Protein AF-R9LV77-F1 (afdb_monomer_lite)

Sequence (91 aa):
MSAPNVKERLAPCGLHCGGCRVEKCKFNKNCKVRSCAQEKRVDFCCDCPEFPCGHTGLDENLCQRHVAINQRIAEIGPEAYYDDVKDSPRY

Radius of gyration: 16.59 Å; chains: 1; bounding box: 56×24×30 Å

Structure (mmCIF, N/CA/C/O backbone):
data_AF-R9LV77-F1
#
_entry.id   AF-R9LV77-F1
#
loop_
_atom_site.group_PDB
_atom_site.id
_atom_site.type_symbol
_atom_site.label_atom_id
_atom_site.label_alt_id
_atom_site.label_comp_id
_atom_site.label_asym_id
_atom_site.label_entity_id
_atom_site.label_seq_id
_atom_site.pdbx_PDB_ins_code
_atom_site.Cartn_x
_atom_site.Cartn_y
_atom_site.Cartn_z
_atom_site.occupancy
_atom_site.B_iso_or_equiv
_atom_site.auth_seq_id
_atom_site.auth_comp_id
_atom_site.auth_asym_id
_atom_site.auth_atom_id
_atom_site.pdbx_PDB_model_num
ATOM 1 N N . MET A 1 1 ? 44.928 5.045 -10.261 1.00 44.09 1 MET A N 1
ATOM 2 C CA . MET A 1 1 ? 43.905 4.426 -9.392 1.00 44.09 1 MET A CA 1
ATOM 3 C C . MET A 1 1 ? 42.588 4.472 -10.152 1.00 44.09 1 MET A C 1
ATOM 5 O O . MET A 1 1 ? 42.109 5.570 -10.401 1.00 44.09 1 MET A O 1
ATOM 9 N N . SER A 1 2 ? 42.075 3.335 -10.630 1.00 56.25 2 SER A N 1
ATOM 10 C CA . SER A 1 2 ? 40.788 3.304 -11.345 1.00 56.25 2 SER A CA 1
ATOM 11 C C . SER A 1 2 ? 39.639 3.539 -10.370 1.00 56.25 2 SER A C 1
ATOM 13 O O . SER A 1 2 ? 39.674 3.039 -9.247 1.00 56.25 2 SER A O 1
ATOM 15 N N . ALA A 1 3 ? 38.640 4.313 -10.790 1.00 56.09 3 ALA A N 1
ATOM 16 C CA . ALA A 1 3 ? 37.435 4.535 -10.002 1.00 56.09 3 ALA A CA 1
ATOM 17 C C . ALA A 1 3 ? 36.707 3.197 -9.735 1.00 56.09 3 ALA A C 1
ATOM 19 O O . ALA A 1 3 ? 36.656 2.360 -10.641 1.00 56.09 3 ALA A O 1
ATOM 20 N N . PRO A 1 4 ? 36.144 2.989 -8.530 1.00 59.03 4 PRO A N 1
ATOM 21 C CA . PRO A 1 4 ? 35.469 1.743 -8.174 1.00 59.03 4 PRO A CA 1
ATOM 22 C C . PRO A 1 4 ? 34.251 1.486 -9.071 1.00 59.03 4 PRO A C 1
ATOM 24 O O . PRO A 1 4 ? 33.522 2.415 -9.444 1.00 59.03 4 PRO A O 1
ATOM 27 N N . ASN A 1 5 ? 34.029 0.215 -9.410 1.00 66.56 5 ASN A N 1
ATOM 28 C CA . ASN A 1 5 ? 32.910 -0.239 -10.228 1.00 66.56 5 ASN A CA 1
ATOM 29 C C . ASN A 1 5 ? 31.576 0.119 -9.548 1.00 66.56 5 ASN A C 1
ATOM 31 O O . ASN A 1 5 ? 31.473 0.152 -8.323 1.00 66.56 5 ASN A O 1
ATOM 35 N N . VAL A 1 6 ? 30.516 0.361 -10.325 1.00 62.34 6 VAL A N 1
ATOM 36 C CA . VAL A 1 6 ? 29.180 0.689 -9.788 1.00 62.34 6 VAL A CA 1
ATOM 37 C C . VAL A 1 6 ? 28.698 -0.323 -8.735 1.00 62.34 6 VAL A C 1
ATOM 39 O O . VAL A 1 6 ? 28.105 0.077 -7.737 1.00 62.34 6 VAL A O 1
ATOM 42 N N . LYS A 1 7 ? 29.037 -1.611 -8.883 1.00 56.81 7 LYS A N 1
ATOM 43 C CA . LYS A 1 7 ? 28.731 -2.653 -7.890 1.00 56.81 7 LYS A CA 1
ATOM 44 C C . LYS A 1 7 ? 29.457 -2.424 -6.562 1.00 56.81 7 LYS A C 1
ATOM 46 O O . LYS A 1 7 ? 28.857 -2.574 -5.506 1.00 56.81 7 LYS A O 1
ATOM 51 N N . GLU A 1 8 ? 30.710 -1.987 -6.609 1.00 58.22 8 GLU A N 1
ATOM 52 C CA . GLU A 1 8 ? 31.542 -1.684 -5.435 1.00 58.22 8 GLU A CA 1
ATOM 53 C C . GLU A 1 8 ? 31.138 -0.372 -4.750 1.00 58.22 8 GLU A C 1
ATOM 55 O O . GLU A 1 8 ? 31.450 -0.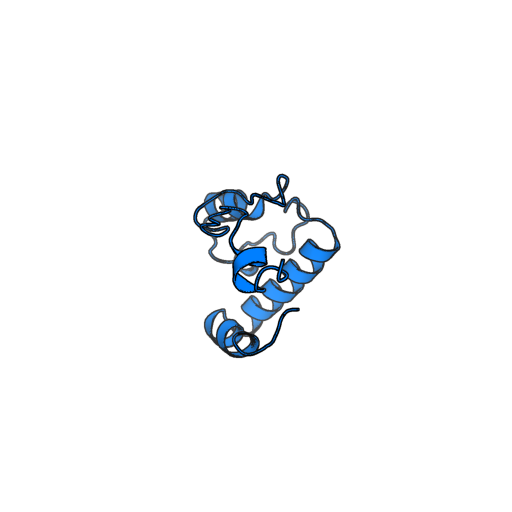165 -3.583 1.00 58.22 8 GLU A O 1
ATOM 60 N N . ARG A 1 9 ? 30.414 0.507 -5.454 1.00 57.31 9 ARG A N 1
ATOM 61 C CA . ARG A 1 9 ? 29.823 1.736 -4.896 1.00 57.31 9 ARG A CA 1
ATOM 62 C C . ARG A 1 9 ? 28.463 1.497 -4.241 1.00 57.31 9 ARG A C 1
ATOM 64 O O . ARG A 1 9 ? 28.107 2.221 -3.318 1.00 57.31 9 ARG A O 1
ATOM 71 N N . LEU A 1 10 ? 27.713 0.505 -4.723 1.00 56.47 10 LEU A N 1
ATOM 72 C CA . LEU A 1 10 ? 26.402 0.114 -4.191 1.00 56.47 10 LEU A CA 1
ATOM 73 C C . LEU A 1 10 ? 26.512 -0.868 -3.012 1.00 56.47 10 LEU A C 1
ATOM 75 O O . LEU A 1 10 ? 25.662 -0.859 -2.128 1.00 56.47 10 LEU A O 1
ATOM 79 N N . ALA A 1 11 ? 27.564 -1.689 -2.976 1.00 50.28 11 ALA A N 1
ATOM 80 C CA . ALA A 1 11 ? 27.784 -2.706 -1.947 1.00 50.28 11 ALA A CA 1
ATOM 81 C C . ALA A 1 11 ? 28.302 -2.247 -0.557 1.00 50.28 11 ALA A C 1
ATOM 83 O O . ALA A 1 11 ? 28.07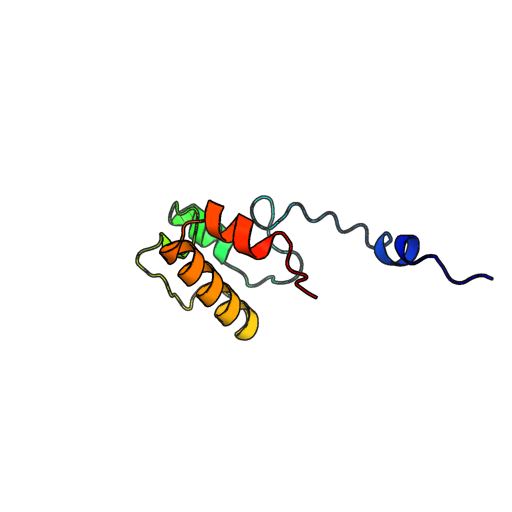5 -2.991 0.398 1.00 50.28 11 ALA A O 1
ATOM 84 N N . PRO A 1 12 ? 28.981 -1.100 -0.340 1.00 47.72 12 PRO A N 1
ATOM 85 C CA . PRO A 1 12 ? 29.751 -0.911 0.889 1.00 47.72 12 PRO A CA 1
ATOM 86 C C . PRO A 1 12 ? 28.899 -0.486 2.092 1.00 47.72 12 PRO A C 1
ATOM 88 O O . PRO A 1 12 ? 29.424 -0.384 3.196 1.00 47.72 12 PRO A O 1
ATOM 91 N N . CYS A 1 13 ? 27.594 -0.241 1.931 1.00 46.38 13 CYS A N 1
ATOM 92 C CA . CYS A 1 13 ? 26.774 0.241 3.042 1.00 46.38 13 CYS A CA 1
ATOM 93 C C . CYS A 1 13 ? 26.286 -0.850 4.007 1.00 46.38 13 CYS A C 1
ATOM 95 O O . CYS A 1 13 ? 25.714 -0.490 5.033 1.00 46.38 13 CYS A O 1
ATOM 97 N N . GLY A 1 14 ? 26.481 -2.150 3.731 1.00 54.62 14 GLY A N 1
ATOM 98 C CA . GLY A 1 14 ? 26.127 -3.228 4.677 1.00 54.62 14 GLY A CA 1
ATOM 99 C C . GLY A 1 14 ? 24.668 -3.191 5.164 1.00 54.62 14 GLY A C 1
ATOM 100 O O . GLY A 1 14 ? 24.324 -3.778 6.192 1.00 54.62 14 GLY A O 1
ATOM 101 N N . LEU A 1 15 ? 23.795 -2.461 4.463 1.00 62.59 15 LEU A N 1
ATOM 102 C CA . LEU A 1 15 ? 22.440 -2.199 4.911 1.00 62.59 15 LEU A CA 1
ATOM 103 C C . LEU A 1 15 ? 21.545 -3.337 4.434 1.00 62.59 15 LEU A C 1
ATOM 105 O O . LEU A 1 15 ? 20.810 -3.218 3.458 1.00 62.59 15 LEU A O 1
ATOM 109 N N . HIS A 1 16 ? 21.608 -4.457 5.146 1.00 74.12 16 HIS A N 1
ATOM 110 C CA . HIS A 1 16 ? 20.653 -5.543 4.972 1.00 74.12 16 HIS A CA 1
ATOM 111 C C . HIS A 1 16 ? 19.268 -5.032 5.374 1.00 74.12 16 HIS A C 1
ATOM 113 O O . HIS A 1 16 ? 19.030 -4.784 6.555 1.00 74.12 16 HIS A O 1
ATOM 119 N N . CYS A 1 17 ? 18.388 -4.795 4.400 1.00 79.69 17 CYS A N 1
ATOM 120 C CA . CYS A 1 17 ? 16.993 -4.443 4.640 1.00 79.69 17 CYS A CA 1
ATOM 121 C C . CYS A 1 17 ? 16.132 -5.690 4.423 1.00 79.69 17 CYS A C 1
ATOM 123 O O . CYS A 1 17 ? 15.984 -6.135 3.288 1.00 79.69 17 CYS A O 1
ATOM 125 N N . GLY A 1 18 ? 15.564 -6.252 5.492 1.00 83.38 18 GLY A N 1
ATOM 126 C CA . GLY A 1 18 ? 14.655 -7.407 5.413 1.00 83.38 18 GLY A CA 1
ATOM 127 C C . GLY A 1 18 ? 13.271 -7.056 4.849 1.00 83.38 18 GLY A C 1
ATOM 128 O O . GLY A 1 18 ? 12.435 -7.931 4.640 1.00 83.38 18 GLY A O 1
ATOM 129 N N . GLY A 1 19 ? 13.019 -5.767 4.614 1.00 85.12 19 GLY A N 1
ATOM 130 C CA . GLY A 1 19 ? 11.745 -5.240 4.147 1.00 85.12 19 GLY A CA 1
ATOM 131 C C . GLY A 1 19 ? 10.780 -4.908 5.287 1.00 85.12 19 GLY A C 1
ATOM 132 O O . GLY A 1 19 ? 10.885 -5.401 6.411 1.00 85.12 19 GLY A O 1
ATOM 133 N N . CYS A 1 20 ? 9.792 -4.065 4.978 1.00 86.31 20 CYS A N 1
ATOM 134 C CA . CYS A 1 20 ? 8.859 -3.491 5.956 1.00 86.31 20 CYS A CA 1
ATOM 135 C C . CYS A 1 20 ? 7.958 -4.516 6.668 1.00 86.31 20 CYS A C 1
ATOM 137 O O . CYS A 1 20 ? 7.331 -4.173 7.666 1.00 86.31 20 CYS A O 1
ATOM 139 N N . ARG A 1 21 ? 7.861 -5.755 6.169 1.00 85.00 21 ARG A N 1
ATOM 140 C CA . ARG A 1 21 ? 7.130 -6.839 6.848 1.00 85.00 21 ARG A CA 1
ATOM 141 C C . ARG A 1 21 ? 7.978 -7.512 7.932 1.00 85.00 21 ARG A C 1
ATOM 143 O O . ARG A 1 21 ? 7.441 -7.919 8.960 1.00 85.00 21 ARG A O 1
ATOM 150 N N . VAL A 1 22 ? 9.298 -7.545 7.758 1.00 86.69 22 VAL A N 1
ATOM 151 C CA . VAL A 1 22 ? 10.231 -8.215 8.675 1.00 86.69 22 VAL A CA 1
ATOM 152 C C . VAL A 1 22 ? 10.721 -7.262 9.763 1.00 86.69 22 VAL A C 1
ATOM 154 O O . VAL A 1 22 ? 10.721 -7.622 10.937 1.00 86.69 22 VAL A O 1
ATOM 157 N N . GLU A 1 23 ? 11.063 -6.022 9.412 1.00 87.38 23 GLU A N 1
ATOM 158 C CA . GLU A 1 23 ? 11.684 -5.068 10.337 1.00 87.38 23 GLU A CA 1
ATOM 159 C C . GLU A 1 23 ? 11.114 -3.645 10.225 1.00 87.38 23 GLU A C 1
ATOM 161 O O . GLU A 1 23 ? 10.417 -3.288 9.271 1.00 87.38 23 GLU A O 1
ATOM 166 N N . LYS A 1 24 ? 11.414 -2.802 11.223 1.00 86.62 24 LYS A N 1
ATOM 167 C CA . LYS A 1 24 ? 11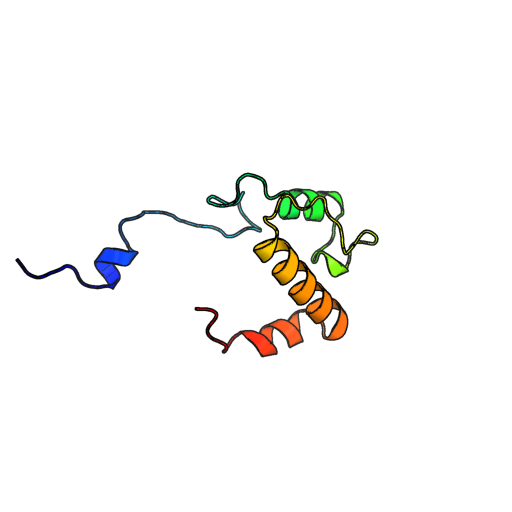.072 -1.374 11.183 1.00 86.62 24 LYS A CA 1
ATOM 168 C C . LYS A 1 24 ? 11.932 -0.668 10.133 1.00 86.62 24 LYS A C 1
ATOM 170 O O . LYS A 1 24 ? 13.140 -0.884 10.062 1.00 86.62 24 LYS A O 1
ATOM 175 N N . CYS A 1 25 ? 11.318 0.233 9.363 1.00 85.75 25 CYS A N 1
ATOM 176 C CA . CYS A 1 25 ? 12.018 0.978 8.322 1.00 85.75 25 CYS A CA 1
ATOM 177 C C . CYS A 1 25 ? 13.244 1.725 8.879 1.00 85.75 25 CYS A C 1
ATOM 179 O O . CYS A 1 25 ? 13.175 2.455 9.876 1.00 85.75 25 CYS A O 1
ATOM 181 N N . LYS A 1 26 ? 14.386 1.552 8.207 1.00 85.44 26 LYS A N 1
ATOM 182 C CA . LYS A 1 26 ? 15.647 2.198 8.587 1.00 85.44 26 LYS A CA 1
ATOM 183 C C . LYS A 1 26 ? 15.684 3.680 8.207 1.00 85.44 26 LYS A C 1
ATOM 185 O O . LYS A 1 26 ? 16.383 4.428 8.881 1.00 85.44 26 LYS A O 1
ATOM 190 N N . PHE A 1 27 ? 14.889 4.095 7.221 1.00 84.06 27 PHE A N 1
ATOM 191 C CA . PHE A 1 27 ? 14.839 5.469 6.717 1.00 84.06 27 PHE A CA 1
ATOM 192 C C . PHE A 1 27 ? 13.670 6.268 7.300 1.00 84.06 27 PHE A C 1
ATOM 194 O O . PHE A 1 27 ? 13.877 7.323 7.889 1.00 84.06 27 PHE A O 1
ATOM 201 N N . ASN A 1 28 ? 12.446 5.742 7.218 1.00 85.00 28 ASN A N 1
ATOM 202 C CA . ASN A 1 28 ? 11.266 6.425 7.738 1.00 85.00 28 ASN A CA 1
ATOM 203 C C . ASN A 1 28 ? 10.945 5.970 9.174 1.00 85.00 28 ASN A C 1
ATOM 205 O O . ASN A 1 28 ? 10.172 5.035 9.396 1.00 85.00 28 ASN A O 1
ATOM 209 N N . LYS A 1 29 ? 11.567 6.631 10.159 1.00 88.06 29 LYS A N 1
ATOM 210 C CA . LYS A 1 29 ? 11.461 6.281 11.591 1.00 88.06 29 LYS A CA 1
ATOM 211 C C . LYS A 1 29 ? 10.075 6.513 12.195 1.00 88.06 29 LYS A C 1
ATOM 213 O O . LYS A 1 29 ? 9.754 5.867 13.199 1.00 88.06 29 LYS A O 1
ATOM 218 N N . ASN A 1 30 ? 9.286 7.384 11.567 1.00 92.00 30 ASN A N 1
ATOM 219 C CA . ASN A 1 30 ? 7.948 7.773 12.006 1.00 92.00 30 ASN A CA 1
ATOM 220 C C . ASN A 1 30 ? 6.843 6.900 11.403 1.00 92.00 30 ASN A C 1
ATOM 222 O O . ASN A 1 30 ? 5.705 6.992 11.851 1.00 92.00 30 ASN A O 1
ATOM 226 N N . CYS A 1 31 ? 7.168 6.028 10.442 1.00 92.81 31 CYS A N 1
ATOM 227 C CA . CYS A 1 31 ? 6.203 5.119 9.835 1.00 92.81 31 CYS A CA 1
ATOM 228 C C . CYS A 1 31 ? 5.569 4.181 10.878 1.00 92.81 31 CYS A C 1
ATOM 230 O O . CYS A 1 31 ? 6.267 3.461 11.600 1.00 92.81 31 CYS A O 1
ATOM 232 N N . LYS A 1 32 ? 4.233 4.170 10.905 1.00 94.88 32 LYS A N 1
ATOM 233 C CA . LYS A 1 32 ? 3.373 3.350 11.773 1.00 94.88 32 LYS A CA 1
ATOM 234 C C . LYS A 1 32 ? 2.604 2.267 11.012 1.00 94.88 32 LYS A C 1
ATOM 236 O O . LYS A 1 32 ? 1.943 1.447 11.640 1.00 94.88 32 LYS A O 1
ATOM 241 N N . VAL A 1 33 ? 2.700 2.234 9.679 1.00 95.31 33 VAL A N 1
ATOM 242 C CA . VAL A 1 33 ? 1.903 1.340 8.816 1.00 95.31 33 VAL A CA 1
ATOM 243 C C . VAL A 1 33 ? 2.033 -0.126 9.232 1.00 95.31 33 VAL A C 1
ATOM 245 O O . VAL A 1 33 ? 1.021 -0.793 9.400 1.00 95.31 33 VAL A O 1
ATOM 248 N N . ARG A 1 34 ? 3.257 -0.621 9.475 1.00 93.06 34 ARG A N 1
ATOM 249 C CA . ARG A 1 34 ? 3.487 -2.024 9.868 1.00 93.06 34 ARG A CA 1
ATOM 250 C C . ARG A 1 34 ? 2.756 -2.391 11.159 1.00 93.06 34 ARG A C 1
ATOM 252 O O . ARG A 1 34 ? 2.041 -3.384 11.185 1.00 93.06 34 ARG A O 1
ATOM 259 N N . SER A 1 35 ? 2.967 -1.625 12.231 1.00 93.94 35 SER A N 1
ATOM 260 C CA . SER A 1 35 ? 2.344 -1.916 13.527 1.00 93.94 35 SER A CA 1
ATOM 261 C C . SER A 1 35 ? 0.827 -1.762 13.458 1.00 93.94 35 SER A C 1
ATOM 263 O O . SER A 1 35 ? 0.124 -2.601 14.000 1.00 93.94 35 SER A O 1
ATOM 265 N N . CYS A 1 36 ? 0.334 -0.755 12.730 1.00 96.19 36 CYS A N 1
ATOM 266 C CA . CYS A 1 36 ? -1.095 -0.534 12.518 1.00 96.19 36 CYS A CA 1
ATOM 267 C C . CYS A 1 36 ? -1.747 -1.706 11.765 1.00 96.19 36 CYS A C 1
ATOM 269 O O . CYS A 1 36 ? -2.762 -2.228 12.211 1.00 96.19 36 CYS A O 1
ATOM 271 N N . ALA A 1 37 ? -1.139 -2.185 10.675 1.00 95.25 37 ALA A N 1
ATOM 272 C CA . ALA A 1 37 ? -1.646 -3.335 9.924 1.00 95.25 37 ALA A CA 1
ATOM 273 C C . ALA A 1 37 ? -1.656 -4.624 10.765 1.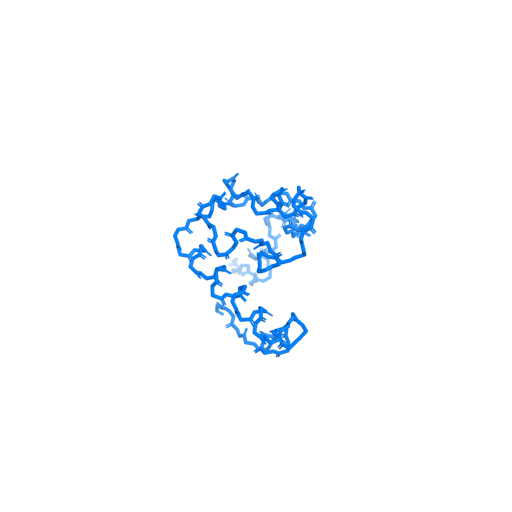00 95.25 37 ALA A C 1
ATOM 275 O O . ALA A 1 37 ? -2.627 -5.374 10.732 1.00 95.25 37 ALA A O 1
ATOM 276 N N . GLN A 1 38 ? -0.616 -4.848 11.580 1.00 94.69 38 GLN A N 1
ATOM 277 C CA . GLN A 1 38 ? -0.551 -5.982 12.511 1.00 94.69 38 GLN A CA 1
ATOM 278 C C . GLN A 1 38 ? -1.632 -5.914 13.596 1.00 94.69 38 GLN A C 1
ATOM 280 O O . GLN A 1 38 ? -2.286 -6.917 13.874 1.00 94.69 38 GLN A O 1
ATOM 285 N N . GLU A 1 39 ? -1.829 -4.740 14.197 1.00 96.75 39 GLU A N 1
ATOM 286 C CA . GLU A 1 39 ? -2.848 -4.503 15.222 1.00 96.75 39 GLU A CA 1
ATOM 287 C C . GLU A 1 39 ? -4.261 -4.700 14.664 1.00 96.75 39 GLU A C 1
ATOM 289 O O . GLU A 1 39 ? -5.076 -5.402 15.263 1.00 96.75 39 GLU A O 1
ATOM 294 N N . LYS A 1 40 ? -4.526 -4.139 13.481 1.00 96.69 40 LYS A N 1
ATOM 295 C CA . LYS A 1 40 ? -5.825 -4.222 12.803 1.00 96.69 40 LYS A CA 1
ATOM 296 C C . LYS A 1 40 ? -6.056 -5.532 12.057 1.00 96.69 40 LYS A C 1
ATOM 298 O O . LYS A 1 40 ? -7.176 -5.772 11.621 1.00 96.69 40 LYS A O 1
ATOM 303 N N . ARG A 1 41 ? -5.026 -6.377 11.942 1.00 97.12 41 ARG A N 1
ATOM 304 C CA . ARG A 1 41 ? -5.048 -7.674 11.246 1.00 97.12 41 ARG A CA 1
ATOM 305 C C . ARG A 1 41 ? -5.516 -7.555 9.793 1.00 97.12 41 ARG A C 1
ATOM 307 O O . ARG A 1 41 ? -6.379 -8.305 9.353 1.00 97.12 41 ARG A O 1
ATOM 314 N N . VAL A 1 42 ? -4.933 -6.599 9.077 1.00 96.88 42 VAL A N 1
ATOM 315 C CA . VAL A 1 42 ? -5.167 -6.376 7.645 1.00 96.88 42 VAL A CA 1
ATOM 316 C C . VAL A 1 42 ? -3.887 -6.628 6.857 1.00 96.88 42 VAL A C 1
ATOM 318 O O . VAL A 1 42 ? -2.794 -6.301 7.331 1.00 96.88 42 VAL A O 1
ATOM 321 N N . ASP A 1 43 ? -4.014 -7.182 5.654 1.00 95.44 43 ASP A N 1
ATOM 322 C CA . ASP A 1 43 ? -2.867 -7.449 4.780 1.00 95.44 43 ASP A CA 1
ATOM 323 C C . ASP A 1 43 ? -2.471 -6.209 3.972 1.00 95.44 43 ASP A C 1
ATOM 325 O O . ASP A 1 43 ? -1.276 -5.933 3.780 1.00 95.44 43 ASP A O 1
ATOM 329 N N . PHE A 1 44 ? -3.469 -5.420 3.566 1.00 96.75 44 PHE A N 1
ATOM 330 C CA . PHE A 1 44 ? -3.311 -4.134 2.904 1.00 96.75 44 PHE A CA 1
ATOM 331 C C . PHE A 1 44 ? -4.082 -3.044 3.642 1.00 96.75 44 PHE A C 1
ATOM 333 O O . PHE A 1 44 ? -5.059 -3.289 4.349 1.00 96.75 44 PHE A O 1
ATOM 340 N N . CYS A 1 45 ? -3.652 -1.792 3.482 1.00 97.50 45 CYS A N 1
ATOM 341 C CA . CYS A 1 45 ? -4.356 -0.691 4.127 1.00 97.50 45 CYS A CA 1
ATOM 342 C C . CYS A 1 45 ? -5.773 -0.532 3.570 1.00 97.50 45 CYS A C 1
ATOM 344 O O . CYS A 1 45 ? -6.642 -0.138 4.333 1.00 97.50 45 CYS A O 1
ATOM 346 N N . CYS A 1 46 ? -6.032 -0.887 2.308 1.00 98.25 46 CYS A N 1
ATOM 347 C CA . CYS A 1 46 ? -7.383 -0.869 1.744 1.00 98.25 46 CYS A CA 1
ATOM 348 C C . CYS A 1 46 ? -8.374 -1.839 2.403 1.00 98.25 46 CYS A C 1
ATOM 350 O O . CYS A 1 46 ? -9.573 -1.609 2.292 1.00 98.25 46 CYS A O 1
ATOM 352 N N . ASP A 1 47 ? -7.905 -2.857 3.129 1.00 97.94 47 ASP A N 1
ATOM 353 C CA . ASP A 1 47 ? -8.786 -3.783 3.855 1.00 97.94 47 ASP A CA 1
ATOM 354 C C . ASP A 1 47 ? -9.243 -3.195 5.206 1.00 97.94 47 ASP A C 1
ATOM 356 O O . ASP A 1 47 ? -10.109 -3.744 5.887 1.00 97.94 47 ASP A O 1
ATOM 360 N N . CYS A 1 48 ? -8.649 -2.074 5.633 1.00 97.94 48 CYS A N 1
ATOM 361 C CA . CYS A 1 48 ? -8.980 -1.404 6.886 1.00 97.94 48 CYS A CA 1
ATOM 362 C C . CYS A 1 48 ? -10.180 -0.456 6.703 1.00 97.94 48 CYS A C 1
ATOM 364 O O . CYS A 1 48 ? -10.136 0.411 5.833 1.00 97.94 48 CYS A O 1
ATOM 366 N N . PRO A 1 49 ? -11.193 -0.485 7.592 1.00 97.31 49 PRO A N 1
ATOM 367 C CA . PRO A 1 49 ? -12.384 0.367 7.477 1.00 97.31 49 PRO A CA 1
ATOM 368 C C . PRO A 1 49 ? -12.102 1.870 7.636 1.00 97.31 49 PRO A C 1
ATOM 370 O O . PRO A 1 49 ? -12.909 2.700 7.239 1.00 97.31 49 PRO A O 1
ATOM 373 N N . GLU A 1 50 ? -10.961 2.237 8.224 1.00 97.56 50 GLU A N 1
ATOM 374 C CA . GLU A 1 50 ? -10.518 3.637 8.330 1.00 97.56 50 GLU A CA 1
ATOM 375 C C . GLU A 1 50 ? -9.731 4.127 7.108 1.00 97.56 50 GLU A C 1
ATOM 377 O O . GLU A 1 50 ? -9.254 5.259 7.107 1.00 97.56 50 GLU A O 1
ATOM 382 N N . PHE A 1 51 ? -9.495 3.284 6.104 1.00 97.69 51 PHE A N 1
ATOM 383 C CA . PHE A 1 51 ? -8.733 3.695 4.934 1.00 97.69 51 PHE A CA 1
ATOM 384 C C . PHE A 1 51 ? -9.591 4.546 3.980 1.00 97.69 51 PHE A C 1
ATOM 386 O O . PHE A 1 51 ? -10.712 4.150 3.667 1.00 97.69 51 PHE A O 1
ATOM 393 N N . PRO A 1 52 ? -9.071 5.679 3.465 1.00 97.38 52 PRO A N 1
ATOM 394 C CA . PRO A 1 52 ? -7.746 6.256 3.711 1.00 97.38 52 PRO A CA 1
ATOM 395 C C . PRO A 1 52 ? -7.647 6.981 5.065 1.00 97.38 52 PRO A C 1
ATOM 397 O O . PRO A 1 52 ? -8.513 7.770 5.428 1.00 97.38 52 PRO A O 1
ATOM 400 N N . CYS A 1 53 ? -6.541 6.772 5.788 1.00 96.62 53 CYS A N 1
ATOM 401 C CA . CYS A 1 53 ? -6.295 7.387 7.097 1.00 96.62 53 CYS A CA 1
ATOM 402 C C . CYS A 1 53 ? -5.055 8.298 7.095 1.00 96.62 53 CYS A C 1
ATOM 404 O O . CYS A 1 53 ? -4.141 8.132 6.288 1.00 96.62 53 CYS A O 1
ATOM 406 N N . GLY A 1 54 ? -5.000 9.247 8.038 1.00 94.12 54 GLY A N 1
ATOM 407 C CA . GLY A 1 54 ? -3.898 10.216 8.177 1.00 94.12 54 GLY A CA 1
ATOM 408 C C . GLY A 1 54 ? -2.836 9.862 9.225 1.00 94.12 54 GLY A C 1
ATOM 409 O O . GLY A 1 54 ? -1.876 10.603 9.412 1.00 94.12 54 GLY A O 1
ATOM 410 N N . HIS A 1 55 ? -2.980 8.743 9.938 1.00 95.06 55 HIS A N 1
ATOM 411 C CA . HIS A 1 55 ? -2.125 8.385 11.082 1.00 95.06 55 HIS A CA 1
ATOM 412 C C . HIS A 1 55 ? -0.951 7.456 10.724 1.00 95.06 55 HIS A C 1
ATOM 414 O O . HIS A 1 55 ? -0.326 6.861 11.601 1.00 95.06 55 HIS A O 1
ATOM 420 N N . THR A 1 56 ? -0.587 7.379 9.440 1.00 95.31 56 THR A N 1
ATOM 421 C CA . THR A 1 56 ? 0.466 6.484 8.924 1.00 95.31 56 THR A CA 1
ATOM 422 C C . THR A 1 56 ? 1.882 6.883 9.349 1.00 95.31 56 THR A C 1
ATOM 424 O O . THR A 1 56 ? 2.776 6.034 9.382 1.00 95.31 56 THR A O 1
ATOM 427 N N . GLY A 1 57 ? 2.101 8.164 9.666 1.00 95.00 57 GLY A N 1
ATOM 428 C CA . GLY A 1 57 ? 3.424 8.726 9.955 1.00 95.00 57 GLY A CA 1
ATOM 429 C C . GLY A 1 57 ? 4.360 8.792 8.739 1.00 95.00 57 GLY A C 1
ATOM 430 O O . GLY A 1 57 ? 5.571 8.931 8.908 1.00 95.00 57 GLY A O 1
ATOM 431 N N . LEU A 1 58 ? 3.813 8.654 7.527 1.00 94.38 58 LEU A N 1
ATOM 432 C CA . LEU A 1 58 ? 4.518 8.897 6.269 1.00 94.38 58 LEU A CA 1
ATOM 433 C C . LEU A 1 58 ? 4.587 10.406 5.986 1.00 94.38 58 LEU A C 1
ATOM 435 O O . LEU A 1 58 ? 3.708 11.153 6.415 1.00 94.38 58 LEU A O 1
ATOM 439 N N . ASP A 1 59 ? 5.610 10.849 5.253 1.00 93.31 59 ASP A N 1
ATOM 440 C CA . ASP A 1 59 ? 5.601 12.189 4.662 1.00 93.31 59 ASP A CA 1
ATOM 441 C C . ASP A 1 59 ? 4.500 12.305 3.598 1.00 93.31 59 ASP A C 1
ATOM 443 O O . ASP A 1 59 ? 3.965 11.301 3.124 1.00 93.31 59 ASP A O 1
ATOM 447 N N . GLU A 1 60 ? 4.160 13.535 3.218 1.00 93.50 60 GLU A N 1
ATOM 448 C CA . GLU A 1 60 ? 3.041 13.817 2.318 1.00 93.50 60 GLU A CA 1
ATOM 449 C C . GLU A 1 60 ? 3.150 13.078 0.976 1.00 93.50 60 GLU A C 1
ATOM 451 O O . GLU A 1 60 ? 2.197 12.423 0.555 1.00 93.50 60 GLU A O 1
ATOM 456 N N . ASN A 1 61 ? 4.321 13.112 0.335 1.00 93.06 61 ASN A N 1
ATOM 457 C CA . ASN A 1 61 ? 4.524 12.507 -0.982 1.00 93.06 61 ASN A CA 1
ATOM 458 C C . ASN A 1 61 ? 4.402 10.979 -0.904 1.00 93.06 61 ASN A C 1
ATOM 460 O O . ASN A 1 61 ? 3.715 10.345 -1.710 1.00 93.06 61 ASN A O 1
ATOM 464 N N . LEU A 1 62 ? 5.019 10.373 0.111 1.00 91.81 62 LEU A N 1
ATOM 465 C CA . LEU A 1 62 ? 4.916 8.937 0.334 1.00 91.81 62 LEU A CA 1
ATOM 466 C C . LEU A 1 62 ? 3.495 8.512 0.728 1.00 91.81 62 LEU A C 1
ATOM 468 O O . LEU A 1 62 ? 3.042 7.455 0.289 1.00 91.81 62 LEU A O 1
ATOM 472 N N . CYS A 1 63 ? 2.778 9.328 1.504 1.00 95.44 63 CYS A N 1
ATOM 473 C CA . CYS A 1 63 ? 1.385 9.088 1.873 1.00 95.44 63 CYS A CA 1
ATOM 474 C C . CYS A 1 63 ? 0.470 9.108 0.641 1.00 95.44 63 CYS A C 1
ATOM 476 O O . CYS A 1 63 ? -0.284 8.160 0.432 1.00 95.44 63 CYS A O 1
ATOM 478 N N . GLN A 1 64 ? 0.599 10.117 -0.226 1.00 96.50 64 GLN A N 1
ATOM 479 C CA . GLN A 1 64 ? -0.167 10.219 -1.473 1.00 96.50 64 GLN A CA 1
ATOM 480 C C . GLN A 1 64 ? 0.038 8.986 -2.363 1.00 96.50 64 GLN A C 1
ATOM 482 O O . GLN A 1 64 ? -0.930 8.360 -2.797 1.00 96.50 64 GLN A O 1
ATOM 487 N N . ARG A 1 65 ? 1.296 8.573 -2.572 1.00 95.19 65 ARG A N 1
ATOM 488 C CA . ARG A 1 65 ? 1.613 7.355 -3.339 1.00 95.19 65 ARG A CA 1
ATOM 489 C C . ARG A 1 65 ? 1.049 6.103 -2.679 1.00 95.19 65 ARG A C 1
ATOM 491 O O . ARG A 1 65 ? 0.506 5.241 -3.360 1.00 95.19 65 ARG A O 1
ATOM 498 N N . HIS A 1 66 ? 1.185 5.986 -1.360 1.00 95.69 66 HIS A N 1
ATOM 499 C CA . HIS A 1 66 ? 0.679 4.843 -0.608 1.00 95.69 66 HIS A CA 1
ATOM 500 C C . HIS A 1 66 ? -0.843 4.712 -0.732 1.00 95.69 66 HIS A C 1
ATOM 502 O O . HIS A 1 66 ? -1.335 3.605 -0.951 1.00 95.69 66 HIS A O 1
ATOM 508 N N . VAL A 1 67 ? -1.578 5.825 -0.645 1.00 98.25 67 VAL A N 1
ATOM 509 C CA . VAL A 1 67 ? -3.033 5.850 -0.836 1.00 98.25 67 VAL A CA 1
ATOM 510 C C . VAL A 1 67 ? -3.397 5.440 -2.260 1.00 98.25 67 VAL A C 1
ATOM 512 O O . VAL A 1 67 ? -4.190 4.516 -2.415 1.00 98.25 67 VAL A O 1
ATOM 515 N N . ALA A 1 68 ? -2.770 6.030 -3.282 1.00 97.88 68 ALA A N 1
ATOM 516 C CA . ALA A 1 68 ? -3.048 5.692 -4.680 1.00 97.88 68 ALA A CA 1
ATOM 517 C C . ALA A 1 68 ? -2.809 4.200 -4.984 1.00 97.88 68 ALA A C 1
ATOM 519 O O . ALA A 1 68 ? -3.624 3.549 -5.633 1.00 97.88 68 ALA A O 1
ATOM 520 N N . ILE A 1 69 ? -1.722 3.628 -4.455 1.00 97.19 69 ILE A N 1
ATOM 521 C CA . ILE A 1 69 ? -1.411 2.200 -4.606 1.00 97.19 69 ILE A CA 1
ATOM 522 C C . ILE A 1 69 ? -2.472 1.325 -3.934 1.00 97.19 69 ILE A C 1
ATOM 524 O O . ILE A 1 69 ? -2.936 0.365 -4.537 1.00 97.19 69 ILE A O 1
ATOM 528 N N . ASN A 1 70 ? -2.868 1.636 -2.697 1.00 98.25 70 ASN A N 1
ATOM 529 C CA . ASN A 1 70 ? -3.873 0.835 -1.992 1.00 98.25 70 ASN A CA 1
ATOM 530 C C . ASN A 1 70 ? -5.267 0.984 -2.619 1.00 98.25 70 ASN A C 1
ATOM 532 O O . ASN A 1 70 ? -6.011 0.014 -2.644 1.00 98.25 70 ASN A O 1
ATOM 536 N N . GLN A 1 71 ? -5.608 2.149 -3.180 1.00 98.62 71 GLN A N 1
ATOM 537 C CA . GLN A 1 71 ? -6.829 2.314 -3.976 1.00 98.62 71 GLN A CA 1
ATOM 538 C C . GLN A 1 71 ? -6.811 1.417 -5.216 1.00 98.62 71 GLN A C 1
ATOM 540 O O . GLN A 1 71 ? -7.803 0.753 -5.498 1.00 98.62 71 GLN A O 1
ATOM 545 N N . ARG A 1 72 ? -5.671 1.334 -5.914 1.00 98.31 72 ARG A N 1
ATOM 546 C CA . ARG A 1 72 ? -5.520 0.429 -7.057 1.00 98.31 72 ARG A CA 1
ATOM 547 C C . ARG A 1 72 ? -5.628 -1.037 -6.638 1.00 98.31 72 ARG A C 1
ATOM 549 O O . ARG A 1 72 ? -6.350 -1.789 -7.275 1.00 98.31 72 ARG A O 1
ATOM 556 N N . ILE A 1 73 ? -4.974 -1.438 -5.547 1.00 98.44 73 ILE A N 1
ATOM 557 C CA . ILE A 1 73 ? -5.083 -2.805 -5.008 1.00 98.44 73 ILE A CA 1
ATOM 558 C C . ILE A 1 73 ? -6.536 -3.142 -4.645 1.00 98.44 73 ILE A C 1
ATOM 560 O O . ILE A 1 73 ? -6.983 -4.241 -4.947 1.00 98.44 73 ILE A O 1
ATOM 564 N N . ALA A 1 74 ? -7.289 -2.204 -4.064 1.00 98.25 74 ALA A N 1
ATOM 565 C CA . ALA A 1 74 ? -8.707 -2.403 -3.760 1.00 98.25 74 ALA A CA 1
ATOM 566 C C . ALA A 1 74 ? -9.564 -2.627 -5.018 1.00 98.25 74 ALA A C 1
ATOM 568 O O . ALA A 1 74 ? -10.554 -3.350 -4.970 1.00 98.25 74 ALA A O 1
ATOM 569 N N . GLU A 1 75 ? -9.195 -1.991 -6.132 1.00 98.44 75 GLU A N 1
ATOM 570 C CA . GLU A 1 75 ? -9.918 -2.074 -7.403 1.00 98.44 75 GLU A CA 1
ATOM 571 C C . GLU A 1 75 ? -9.648 -3.390 -8.143 1.00 98.44 75 GLU A C 1
ATOM 573 O O . GLU A 1 75 ? -10.584 -4.023 -8.627 1.00 98.44 75 GLU A O 1
ATOM 578 N N . ILE A 1 76 ? -8.376 -3.791 -8.254 1.00 98.25 76 ILE A N 1
ATOM 579 C CA . ILE A 1 76 ? -7.963 -4.897 -9.140 1.00 98.25 76 ILE A CA 1
ATOM 580 C C . ILE A 1 76 ? -7.432 -6.134 -8.408 1.00 98.25 76 ILE A C 1
ATOM 582 O O . ILE A 1 76 ? -7.197 -7.163 -9.035 1.00 98.25 76 ILE A O 1
ATOM 586 N N . GLY A 1 77 ? -7.254 -6.060 -7.091 1.00 98.31 77 GLY A N 1
ATOM 587 C CA . GLY A 1 77 ? -6.617 -7.103 -6.294 1.00 98.31 77 GLY A CA 1
ATOM 588 C C . GLY A 1 77 ? -5.080 -7.035 -6.320 1.00 98.31 77 GLY A C 1
ATOM 589 O O . GLY A 1 77 ? -4.475 -6.440 -7.221 1.00 98.31 77 GLY A O 1
ATOM 590 N N . PRO A 1 78 ? -4.411 -7.620 -5.311 1.00 97.00 78 PRO A N 1
ATOM 591 C CA . PRO A 1 78 ? -2.963 -7.513 -5.154 1.00 97.00 78 PRO A CA 1
ATOM 592 C C . PRO A 1 78 ? -2.167 -8.277 -6.221 1.00 97.00 78 PRO A C 1
ATOM 594 O O . PRO A 1 78 ? -1.088 -7.816 -6.596 1.00 97.00 78 PRO A O 1
ATOM 597 N N . GLU A 1 79 ? -2.675 -9.399 -6.735 1.00 97.94 79 GLU A N 1
ATOM 598 C CA . GLU A 1 79 ? -2.025 -10.180 -7.794 1.00 97.94 79 GLU A CA 1
ATOM 599 C C . GLU A 1 79 ? -2.006 -9.415 -9.120 1.00 97.94 79 GLU A C 1
ATOM 601 O O . GLU A 1 79 ? -0.945 -9.255 -9.722 1.00 97.94 79 GLU A O 1
ATOM 606 N N . ALA A 1 80 ? -3.151 -8.864 -9.537 1.00 98.25 80 ALA A N 1
ATOM 607 C CA . ALA A 1 80 ? -3.226 -8.059 -10.754 1.00 98.25 80 ALA A CA 1
ATOM 608 C C . ALA A 1 80 ? -2.380 -6.786 -10.627 1.00 98.25 80 ALA A C 1
ATOM 610 O O . ALA A 1 80 ? -1.666 -6.415 -11.554 1.00 98.25 80 ALA A O 1
ATOM 611 N N . TYR A 1 81 ? -2.386 -6.146 -9.451 1.00 97.62 81 TYR A N 1
ATOM 612 C CA . TYR A 1 81 ? -1.516 -5.000 -9.207 1.00 97.62 81 TYR A CA 1
ATOM 613 C C . TYR A 1 81 ? -0.028 -5.366 -9.292 1.00 97.62 81 TYR A C 1
ATOM 615 O O . TYR A 1 81 ? 0.763 -4.579 -9.811 1.00 97.62 81 TYR A O 1
ATOM 623 N N . TYR A 1 82 ? 0.375 -6.540 -8.796 1.00 95.94 82 TYR A N 1
ATOM 624 C CA . TYR A 1 82 ? 1.744 -7.027 -8.958 1.00 95.94 82 TYR A CA 1
ATOM 625 C C . TYR A 1 82 ? 2.106 -7.184 -10.439 1.00 95.94 82 TYR A C 1
ATOM 627 O O . TYR A 1 82 ? 3.155 -6.685 -10.854 1.00 95.94 82 TYR A O 1
ATOM 635 N N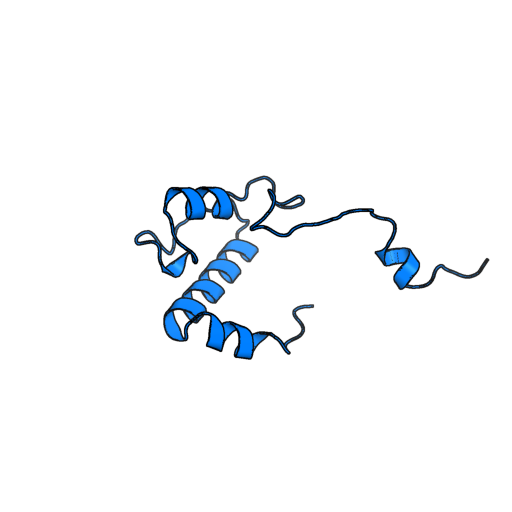 . ASP A 1 83 ? 1.237 -7.811 -11.231 1.00 97.75 83 ASP A N 1
ATOM 636 C CA . ASP A 1 83 ? 1.455 -7.985 -12.667 1.00 97.75 83 ASP A CA 1
ATOM 637 C C . ASP A 1 83 ? 1.529 -6.649 -13.425 1.00 97.75 83 ASP A C 1
ATOM 639 O O . ASP A 1 83 ? 2.388 -6.510 -14.295 1.00 97.75 83 ASP A O 1
ATOM 643 N N . ASP A 1 84 ? 0.730 -5.647 -13.038 1.00 95.62 84 ASP A N 1
ATOM 644 C CA . ASP A 1 84 ? 0.745 -4.297 -13.623 1.00 95.62 84 ASP A CA 1
ATOM 645 C C . ASP A 1 84 ? 2.096 -3.578 -13.420 1.00 95.62 84 ASP A C 1
ATOM 647 O O . ASP A 1 84 ? 2.534 -2.800 -14.272 1.00 95.62 84 ASP A O 1
ATOM 651 N N . VAL A 1 85 ? 2.765 -3.787 -12.277 1.00 94.69 85 VAL A N 1
ATOM 652 C CA . VAL A 1 85 ? 3.915 -2.952 -11.872 1.00 94.69 85 VAL A CA 1
ATOM 653 C C . VAL A 1 85 ? 5.264 -3.658 -11.884 1.00 94.69 85 VAL A C 1
ATOM 655 O O . VAL A 1 85 ? 6.281 -2.970 -11.774 1.00 94.69 85 VAL A O 1
ATOM 658 N N . LYS A 1 86 ? 5.310 -4.992 -11.982 1.00 93.88 86 LYS A N 1
ATOM 659 C CA . LYS A 1 86 ? 6.561 -5.766 -11.851 1.00 93.88 86 LYS A CA 1
ATOM 660 C C . LYS A 1 86 ? 7.625 -5.400 -12.891 1.00 93.88 86 LYS A C 1
ATOM 662 O O . LYS A 1 86 ? 8.808 -5.446 -12.567 1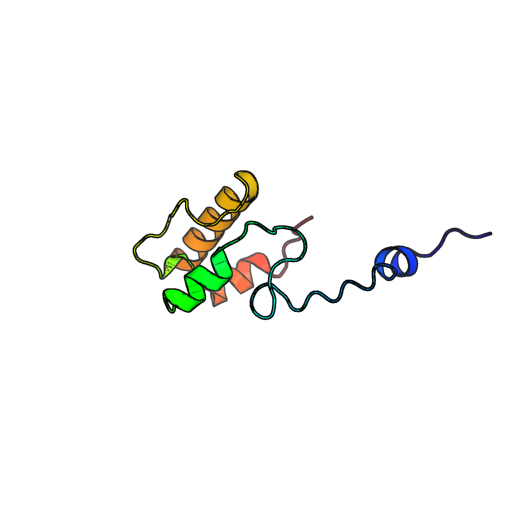.00 93.88 86 LYS A O 1
ATOM 667 N N . ASP A 1 87 ? 7.203 -4.978 -14.084 1.00 94.38 87 ASP A N 1
ATOM 668 C CA . ASP A 1 87 ? 8.091 -4.648 -15.206 1.00 94.38 87 ASP A CA 1
ATOM 669 C C . ASP A 1 87 ? 8.320 -3.133 -15.379 1.00 94.38 87 ASP A C 1
ATOM 671 O O . ASP A 1 87 ? 9.074 -2.705 -16.253 1.00 94.38 87 ASP A O 1
ATOM 675 N N . SER A 1 88 ? 7.696 -2.299 -14.539 1.00 90.44 88 SER A N 1
ATOM 676 C CA . SER A 1 88 ? 7.820 -0.839 -14.613 1.00 90.44 88 SER A CA 1
ATOM 677 C C . SER A 1 88 ? 8.996 -0.323 -13.768 1.00 90.44 88 SER A C 1
ATOM 679 O O . SER A 1 88 ? 9.002 -0.517 -12.545 1.00 90.44 88 SER A O 1
ATOM 681 N N . PRO A 1 89 ? 9.968 0.405 -14.357 1.00 86.88 89 PRO A N 1
ATOM 682 C CA . PRO A 1 89 ? 11.009 1.081 -13.591 1.00 86.88 89 PRO A CA 1
ATOM 683 C C . PRO A 1 89 ? 10.390 2.122 -12.652 1.00 86.88 89 PRO A C 1
ATOM 685 O O . PRO A 1 89 ? 9.574 2.944 -13.065 1.00 86.88 89 PRO A O 1
ATOM 688 N N . ARG A 1 90 ? 10.775 2.097 -11.371 1.00 70.75 90 ARG A N 1
ATOM 689 C CA . ARG A 1 90 ? 10.296 3.068 -10.368 1.00 70.75 90 ARG A CA 1
ATOM 690 C C . ARG A 1 90 ? 11.206 4.288 -10.209 1.00 70.75 90 ARG A C 1
ATOM 692 O O . ARG A 1 90 ? 10.779 5.243 -9.559 1.00 70.75 90 ARG A O 1
ATOM 699 N N . TYR A 1 91 ? 12.414 4.243 -10.780 1.00 68.00 91 TYR A N 1
ATOM 700 C CA . TYR A 1 91 ? 13.447 5.284 -10.762 1.00 68.00 91 TYR A CA 1
ATOM 701 C C . TYR A 1 91 ? 14.328 5.180 -12.003 1.00 68.00 91 TYR A C 1
ATOM 703 O O . TYR A 1 91 ? 14.520 4.033 -12.470 1.00 68.00 91 TYR A O 1
#

Secondary structure (DSSP, 8-state):
-PPPPHHHHHSTT------TTTS--SS-TT--HHHHHHHHT-SSGGGSTT-S-S-S---HHHHHHHHHHHHHHHHH-HHHHHHHHTTS---

Foldseek 3Di:
DDDDDPCVVVPPPPDDDPDPQPDPDPPQNQAPVNVVCVVQVHPAPLVDPCPPDDRGSDPPVVSVVSNVLSVVCNVPNPVVSCVVPVPPDPD

pLDDT: mean 86.93, std 15.28, range [44.09, 98.62]